Protein AF-A0A7W4C319-F1 (afdb_monomer)

Sequence (100 aa):
PMDADPLTRHPTFNCKVHSWAGFIMLLSLVVAPILIAISPTSETVPVYFRLFSIASVIGAVYYLFVMARAVKAQTNAGTHQRVSYGLQLIWLSVFSLILA

Foldseek 3Di:
DFDPDLPDPDGDPVPVVVVVVLVVVLVVLLVVLVCLLPDDDDLLNHPVLNVLSVVLNVLLVVLVVVLVVCVVVVHPSVVSSVSSVVSSVVNVVVSVVSVD

Mean predicted aligned error: 6.41 Å

Structure (mmCIF, N/CA/C/O backbone):
data_AF-A0A7W4C319-F1
#
_entry.id   AF-A0A7W4C319-F1
#
loop_
_atom_site.group_PDB
_atom_site.id
_atom_site.type_symbol
_atom_site.label_atom_id
_atom_site.label_alt_id
_atom_site.label_comp_id
_atom_site.label_asym_id
_atom_site.label_entity_id
_atom_site.label_seq_id
_atom_site.pdbx_PDB_ins_code
_atom_site.Cartn_x
_atom_site.Cartn_y
_atom_site.Cartn_z
_atom_site.occupancy
_atom_site.B_iso_or_equiv
_atom_site.auth_seq_id
_atom_site.auth_comp_id
_atom_site.auth_asym_id
_atom_site.auth_atom_id
_atom_site.pdbx_PDB_model_num
ATOM 1 N N . PRO A 1 1 ? 6.010 15.776 -21.187 1.00 58.44 1 PRO A N 1
ATOM 2 C CA . PRO A 1 1 ? 5.323 14.517 -21.572 1.00 58.44 1 PRO A CA 1
ATOM 3 C C . PRO A 1 1 ? 6.134 13.337 -21.024 1.00 58.44 1 PRO A C 1
ATOM 5 O O . PRO A 1 1 ? 7.354 13.461 -20.952 1.00 58.44 1 PRO A O 1
ATOM 8 N N . MET A 1 2 ? 5.474 12.279 -20.548 1.00 62.34 2 MET A N 1
ATOM 9 C CA . MET A 1 2 ? 6.142 11.063 -20.061 1.00 62.34 2 MET A CA 1
ATOM 10 C C . MET A 1 2 ? 6.700 10.262 -21.244 1.00 62.34 2 MET A C 1
ATOM 12 O O . MET A 1 2 ? 6.166 10.369 -22.349 1.00 62.34 2 MET A O 1
ATOM 16 N N . ASP A 1 3 ? 7.767 9.495 -21.023 1.00 67.88 3 ASP A N 1
ATOM 17 C CA . ASP A 1 3 ? 8.346 8.651 -22.071 1.00 67.88 3 ASP A CA 1
ATOM 18 C C . ASP A 1 3 ? 7.335 7.597 -22.527 1.00 67.88 3 ASP A C 1
ATOM 20 O O . ASP A 1 3 ? 6.598 7.039 -21.714 1.00 67.88 3 ASP A O 1
ATOM 24 N N . ALA A 1 4 ? 7.304 7.326 -23.834 1.00 65.44 4 ALA A N 1
ATOM 25 C CA . ALA A 1 4 ? 6.394 6.342 -24.421 1.00 65.44 4 ALA A CA 1
ATOM 26 C C . ALA A 1 4 ? 6.727 4.903 -23.993 1.00 65.44 4 ALA A C 1
ATOM 28 O O . ALA A 1 4 ? 5.838 4.056 -23.953 1.00 65.44 4 ALA A O 1
ATOM 29 N N . ASP A 1 5 ? 7.992 4.644 -23.655 1.00 67.44 5 ASP A N 1
ATOM 30 C CA . ASP A 1 5 ? 8.452 3.360 -23.145 1.00 67.44 5 ASP A CA 1
ATOM 31 C C . ASP A 1 5 ? 8.934 3.504 -21.681 1.00 67.44 5 ASP A C 1
ATOM 33 O O . ASP A 1 5 ? 9.940 4.177 -21.413 1.00 67.44 5 ASP A O 1
ATOM 37 N N . PRO A 1 6 ? 8.228 2.883 -20.714 1.00 62.00 6 PRO A N 1
ATOM 38 C CA . PRO A 1 6 ? 8.594 2.913 -19.299 1.00 62.00 6 PRO A CA 1
ATOM 39 C C . PRO A 1 6 ? 9.879 2.127 -18.982 1.00 62.00 6 PRO A C 1
ATOM 41 O O . PRO A 1 6 ? 10.378 2.220 -17.861 1.00 62.00 6 PRO A O 1
ATOM 44 N N . LEU A 1 7 ? 10.414 1.360 -19.939 1.00 66.31 7 LEU A N 1
ATOM 45 C CA . LEU A 1 7 ? 11.612 0.528 -19.794 1.00 66.31 7 LEU A CA 1
ATOM 46 C C . LEU A 1 7 ? 12.869 1.145 -20.430 1.00 66.31 7 LEU A C 1
ATOM 48 O O . LEU A 1 7 ? 13.922 0.504 -20.506 1.00 66.31 7 LEU A O 1
ATOM 52 N N . THR A 1 8 ? 12.798 2.402 -20.874 1.00 70.19 8 THR A N 1
ATOM 53 C CA . THR A 1 8 ? 13.960 3.098 -21.439 1.00 70.19 8 THR A CA 1
ATOM 54 C C . THR A 1 8 ? 15.111 3.177 -20.431 1.00 70.19 8 THR A C 1
ATOM 56 O O . THR A 1 8 ? 14.937 3.517 -19.262 1.00 70.19 8 THR A O 1
ATOM 59 N N . ARG A 1 9 ? 16.341 2.894 -20.888 1.00 65.25 9 ARG A N 1
ATOM 60 C CA . ARG A 1 9 ? 17.549 2.941 -20.034 1.00 65.25 9 ARG A CA 1
ATOM 61 C C . ARG A 1 9 ? 17.866 4.343 -19.500 1.00 65.25 9 ARG A C 1
ATOM 63 O O . ARG A 1 9 ? 18.559 4.473 -18.493 1.00 65.25 9 ARG A O 1
ATOM 70 N N . HIS A 1 10 ? 17.358 5.382 -20.161 1.00 72.62 10 HIS A N 1
ATOM 71 C CA . HIS A 1 10 ? 17.532 6.781 -19.782 1.00 72.62 10 HIS A CA 1
ATOM 72 C C . HIS A 1 10 ? 16.166 7.465 -19.666 1.00 72.62 10 HIS A C 1
ATOM 74 O O . HIS A 1 10 ? 15.797 8.229 -20.557 1.00 72.62 10 HIS A O 1
ATOM 80 N N . PRO A 1 11 ? 15.412 7.201 -18.583 1.00 74.06 11 PRO A N 1
ATOM 81 C CA . PRO A 1 11 ? 14.113 7.824 -18.401 1.00 74.06 11 PRO A CA 1
ATOM 82 C C . PRO A 1 11 ? 14.289 9.334 -18.234 1.00 74.06 11 PRO A C 1
ATOM 84 O O . PRO A 1 11 ? 15.174 9.800 -17.496 1.00 74.06 11 PRO A O 1
ATOM 87 N N . THR A 1 12 ? 13.432 10.102 -18.899 1.00 82.25 12 THR A N 1
ATOM 88 C CA . THR A 1 12 ? 13.389 11.556 -18.771 1.00 82.25 12 THR A CA 1
ATOM 89 C C . THR A 1 12 ? 13.036 11.956 -17.342 1.00 82.25 12 THR A C 1
ATOM 91 O O . THR A 1 12 ? 12.447 11.198 -16.565 1.00 82.25 12 THR A O 1
ATOM 94 N N . PHE A 1 13 ? 13.390 13.187 -16.969 1.00 80.75 13 PHE A N 1
ATOM 95 C CA . PHE A 1 13 ? 13.084 13.726 -15.644 1.00 80.75 13 PHE A CA 1
ATOM 96 C C . PHE A 1 13 ? 11.589 13.610 -15.301 1.00 80.75 13 PHE A C 1
ATOM 98 O O . PHE A 1 13 ? 11.236 13.165 -14.213 1.00 80.75 13 PHE A O 1
ATOM 105 N N . ASN A 1 14 ? 10.713 13.903 -16.265 1.00 80.94 14 ASN A N 1
ATOM 106 C CA . ASN A 1 14 ? 9.264 13.789 -16.099 1.00 80.94 14 ASN A CA 1
ATOM 107 C C . ASN A 1 14 ? 8.819 12.348 -15.791 1.00 80.94 14 ASN A C 1
ATOM 109 O O . ASN A 1 14 ? 7.954 12.140 -14.943 1.00 80.94 14 ASN A O 1
ATOM 113 N N . CYS A 1 15 ? 9.433 11.352 -16.439 1.00 73.38 15 CYS A N 1
ATOM 114 C CA . CYS A 1 15 ? 9.144 9.935 -16.213 1.00 73.38 15 CYS A CA 1
ATOM 115 C C . CYS A 1 15 ? 9.577 9.475 -14.807 1.00 73.38 15 CYS A C 1
ATOM 117 O O . CYS A 1 15 ? 8.838 8.762 -14.117 1.00 73.38 15 CYS A O 1
ATOM 119 N N . LYS A 1 16 ? 10.730 9.967 -14.328 1.00 75.88 16 LYS A N 1
ATOM 120 C CA . LYS A 1 16 ? 11.191 9.737 -12.949 1.00 75.88 16 LYS A CA 1
ATOM 121 C C . LYS A 1 16 ? 10.236 10.357 -11.932 1.00 75.88 16 LYS A C 1
ATOM 123 O O . LYS A 1 16 ? 9.825 9.668 -11.003 1.00 75.88 16 LYS A O 1
ATOM 128 N N . VAL A 1 17 ? 9.852 11.621 -12.122 1.00 82.88 17 VAL A N 1
ATOM 129 C CA . VAL A 1 17 ? 8.923 12.322 -11.219 1.00 82.88 17 VAL A CA 1
ATOM 130 C C . VAL A 1 17 ? 7.571 11.614 -11.160 1.00 82.88 17 VAL A C 1
ATOM 132 O O . VAL A 1 17 ? 7.068 11.383 -10.066 1.00 82.88 17 VAL A O 1
ATOM 135 N N . HIS A 1 18 ? 7.008 11.198 -12.299 1.00 82.38 18 HIS A N 1
ATOM 136 C CA . HIS A 1 18 ? 5.748 10.448 -12.324 1.00 82.38 18 HIS A CA 1
ATOM 137 C C . HIS A 1 18 ? 5.848 9.120 -11.557 1.00 82.38 18 HIS A C 1
ATOM 139 O O . HIS A 1 18 ? 4.980 8.800 -10.746 1.00 82.38 18 HIS A O 1
ATOM 145 N N . SER A 1 19 ? 6.933 8.371 -11.769 1.00 79.50 19 SER A N 1
ATOM 146 C CA . SER A 1 19 ? 7.169 7.099 -11.075 1.00 79.50 19 SER A CA 1
ATOM 147 C C . SER A 1 19 ? 7.302 7.286 -9.559 1.00 79.50 19 SER A C 1
ATOM 149 O O . SER A 1 19 ? 6.708 6.533 -8.787 1.00 79.50 19 SER A O 1
ATOM 151 N N . TRP A 1 20 ? 8.022 8.324 -9.121 1.00 78.94 20 TRP A N 1
ATOM 152 C CA . TRP A 1 20 ? 8.152 8.676 -7.704 1.00 78.94 20 TRP A CA 1
ATOM 153 C C . TRP A 1 20 ? 6.837 9.158 -7.092 1.00 78.94 20 TRP A C 1
ATOM 155 O O . TRP A 1 20 ? 6.503 8.746 -5.985 1.00 78.94 20 TRP A O 1
ATOM 165 N N . ALA A 1 21 ? 6.067 9.980 -7.807 1.00 84.06 21 ALA A N 1
ATOM 166 C CA . ALA A 1 21 ? 4.757 10.435 -7.351 1.00 84.06 21 ALA A CA 1
ATOM 167 C C . ALA A 1 21 ? 3.799 9.253 -7.145 1.00 84.06 21 ALA A C 1
ATOM 169 O O . ALA A 1 21 ? 3.139 9.166 -6.110 1.00 84.06 21 ALA A O 1
ATOM 170 N N . GLY A 1 22 ? 3.791 8.299 -8.083 1.00 82.19 22 GLY A N 1
ATOM 171 C CA . GLY A 1 22 ? 3.071 7.040 -7.923 1.00 82.19 22 GLY A CA 1
ATOM 172 C C . GLY A 1 22 ? 3.544 6.275 -6.686 1.00 82.19 22 GLY A C 1
ATOM 173 O O . GLY A 1 22 ? 2.740 5.895 -5.847 1.00 82.19 22 GLY A O 1
ATOM 174 N N . PHE A 1 23 ? 4.848 6.091 -6.501 1.00 81.50 23 PHE A N 1
ATOM 175 C CA . PHE A 1 23 ? 5.353 5.385 -5.323 1.00 81.50 23 PHE A CA 1
ATOM 176 C C . PHE A 1 23 ? 4.944 6.048 -3.993 1.00 81.50 23 PHE A C 1
ATOM 178 O O . PHE A 1 23 ? 4.489 5.363 -3.077 1.00 81.50 23 PHE A O 1
ATOM 185 N N . ILE A 1 24 ? 5.050 7.377 -3.902 1.00 83.12 24 ILE A N 1
ATOM 186 C CA . ILE A 1 24 ? 4.670 8.148 -2.710 1.00 83.12 24 ILE A CA 1
ATOM 187 C C . ILE A 1 24 ? 3.169 8.016 -2.424 1.00 83.12 24 ILE A C 1
ATOM 189 O O . ILE A 1 24 ? 2.785 7.844 -1.269 1.00 83.12 24 ILE A O 1
ATOM 193 N N . MET A 1 25 ? 2.324 8.044 -3.458 1.00 86.31 25 MET A N 1
ATOM 194 C CA . MET A 1 25 ? 0.880 7.838 -3.319 1.00 86.31 25 MET A CA 1
ATOM 195 C C . MET A 1 25 ? 0.544 6.436 -2.798 1.00 86.31 25 MET A C 1
ATOM 197 O O . MET A 1 25 ? -0.306 6.281 -1.926 1.00 86.31 25 MET A O 1
ATOM 201 N N . LEU A 1 26 ? 1.222 5.402 -3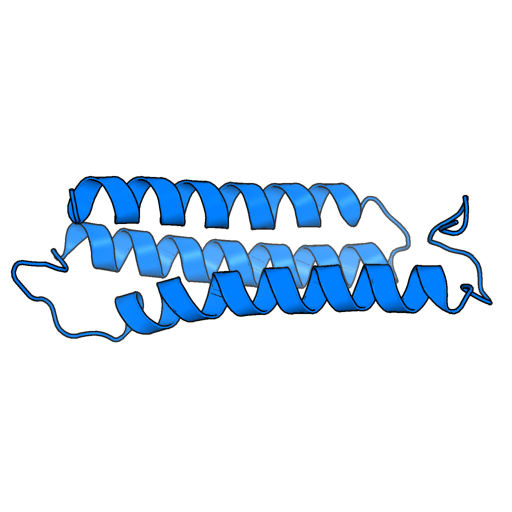.302 1.00 82.81 26 LEU A N 1
ATOM 202 C CA . LEU A 1 26 ? 1.023 4.039 -2.810 1.00 82.81 26 LEU A CA 1
ATOM 203 C C . LEU A 1 26 ? 1.417 3.930 -1.336 1.00 82.81 26 LEU A C 1
ATOM 205 O O . LEU A 1 26 ? 0.691 3.321 -0.552 1.00 82.81 26 LEU A O 1
ATOM 209 N N . LEU A 1 27 ? 2.537 4.549 -0.956 1.00 82.69 27 LEU A N 1
ATOM 210 C CA . LEU A 1 27 ? 3.020 4.558 0.420 1.00 82.69 27 LEU A CA 1
ATOM 211 C C . LEU A 1 27 ? 2.045 5.277 1.360 1.00 82.69 27 LEU A C 1
ATOM 213 O O . LEU A 1 27 ? 1.719 4.734 2.415 1.00 82.69 27 LEU A O 1
ATOM 217 N N . SER A 1 28 ? 1.539 6.453 0.977 1.00 84.12 28 SER A N 1
ATOM 218 C CA . SER A 1 28 ? 0.598 7.209 1.811 1.00 84.12 28 SER A CA 1
ATOM 219 C C . SER A 1 28 ? -0.697 6.431 2.067 1.00 84.12 28 SER A C 1
ATOM 221 O O . SER A 1 28 ? -1.189 6.409 3.196 1.00 84.12 28 SER A O 1
ATOM 223 N N . LEU A 1 29 ? -1.193 5.705 1.061 1.00 83.25 29 LEU A N 1
ATOM 224 C CA . LEU A 1 29 ? -2.371 4.845 1.176 1.00 83.25 29 LEU A CA 1
ATOM 225 C C . LEU A 1 29 ? -2.141 3.572 2.012 1.00 83.25 29 LEU A C 1
ATOM 227 O O . LEU A 1 29 ? -3.110 2.996 2.497 1.00 83.25 29 LEU A O 1
ATOM 231 N N . VAL A 1 30 ? -0.894 3.119 2.210 1.00 86.56 30 VAL A N 1
ATOM 232 C CA . VAL A 1 30 ? -0.575 1.996 3.122 1.00 86.56 30 VAL A CA 1
ATOM 233 C C . VAL A 1 30 ? -0.522 2.450 4.585 1.00 86.56 30 VAL A C 1
ATOM 235 O O . VAL A 1 30 ? -0.876 1.684 5.479 1.00 86.56 30 VAL A O 1
ATOM 238 N N . VAL A 1 31 ? -0.091 3.682 4.862 1.00 88.12 31 VAL A N 1
ATOM 239 C CA . VAL A 1 31 ? 0.096 4.150 6.247 1.00 88.12 31 VAL A CA 1
ATOM 240 C C . VAL A 1 31 ? -1.225 4.175 7.020 1.00 88.12 31 VAL A C 1
ATOM 242 O O . VAL A 1 31 ? -1.273 3.718 8.160 1.00 88.12 31 VAL A O 1
ATOM 245 N N . ALA A 1 32 ? -2.309 4.645 6.402 1.00 89.00 32 ALA A N 1
ATOM 246 C CA . ALA A 1 32 ? -3.623 4.712 7.043 1.00 89.00 32 ALA A CA 1
ATOM 247 C C . ALA A 1 32 ? -4.139 3.343 7.560 1.00 89.00 32 ALA A C 1
ATOM 249 O O . ALA A 1 32 ? -4.425 3.241 8.756 1.00 89.00 32 ALA A O 1
ATOM 250 N N . PRO A 1 33 ? -4.202 2.266 6.748 1.00 88.44 33 PRO A N 1
ATOM 251 C CA . PRO A 1 33 ? -4.620 0.950 7.232 1.00 88.44 33 PRO A CA 1
ATOM 252 C C . PRO A 1 33 ? -3.648 0.335 8.249 1.00 88.44 33 PRO A C 1
ATOM 254 O O . PRO A 1 33 ? -4.097 -0.413 9.117 1.00 88.44 33 PRO A O 1
ATOM 257 N N . ILE A 1 34 ? -2.349 0.670 8.213 1.00 89.69 34 ILE A N 1
ATOM 258 C CA . ILE A 1 34 ? -1.398 0.261 9.264 1.00 89.69 34 ILE A CA 1
ATOM 259 C C . ILE A 1 34 ? -1.774 0.888 10.609 1.00 89.69 34 ILE A C 1
ATOM 261 O O . ILE A 1 34 ? -1.815 0.179 11.614 1.00 89.69 34 ILE A O 1
ATOM 265 N N . LEU A 1 35 ? -2.070 2.191 10.633 1.00 90.00 35 LEU A N 1
ATOM 266 C CA . LEU A 1 35 ? -2.450 2.892 11.863 1.00 90.00 35 LEU A CA 1
ATOM 267 C C . LEU A 1 35 ? -3.729 2.308 12.476 1.00 90.00 35 LEU A C 1
ATOM 269 O O . LEU A 1 35 ? -3.782 2.098 13.685 1.00 90.00 35 LEU A O 1
ATOM 273 N N . ILE A 1 36 ? -4.719 1.967 11.648 1.00 88.81 36 ILE A N 1
ATOM 274 C CA . ILE A 1 36 ? -5.953 1.302 12.098 1.00 88.81 36 ILE A CA 1
ATOM 275 C C . ILE A 1 36 ? -5.697 -0.143 12.560 1.00 88.81 36 ILE A C 1
ATOM 277 O O . ILE A 1 36 ? -6.323 -0.624 13.501 1.00 88.81 36 IL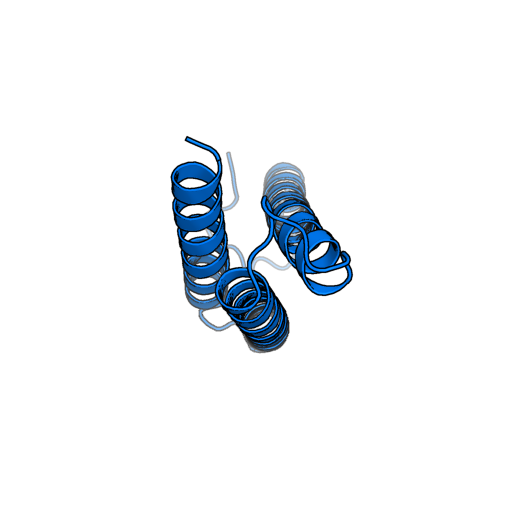E A O 1
ATOM 281 N N . ALA A 1 37 ? -4.762 -0.865 11.937 1.00 87.06 37 ALA A N 1
ATOM 282 C CA . ALA A 1 37 ? -4.433 -2.231 12.345 1.00 87.06 37 ALA A CA 1
ATOM 283 C C . ALA A 1 37 ? -3.822 -2.299 13.761 1.00 87.06 37 ALA A C 1
ATOM 285 O O . ALA A 1 37 ? -4.097 -3.248 14.512 1.00 87.06 37 ALA A O 1
ATOM 286 N N . ILE A 1 38 ? -3.008 -1.301 14.129 1.00 87.31 38 ILE A N 1
ATOM 287 C CA . ILE A 1 38 ? -2.351 -1.210 15.445 1.00 87.31 38 ILE A CA 1
ATOM 288 C C . ILE A 1 38 ? -3.174 -0.448 16.490 1.00 87.31 38 ILE A C 1
ATOM 290 O O . ILE A 1 38 ? -2.840 -0.513 17.674 1.00 87.31 38 ILE A O 1
ATOM 294 N N . SER A 1 39 ? -4.229 0.267 16.087 1.00 85.81 39 SER A N 1
ATOM 295 C CA . SER A 1 39 ? -5.059 1.016 17.025 1.00 85.81 39 SER A CA 1
ATOM 296 C C . SER A 1 39 ? -5.847 0.077 17.953 1.00 85.81 39 SER A C 1
ATOM 298 O O . SER A 1 39 ? -6.219 -1.035 17.553 1.00 85.81 39 SER A O 1
ATOM 300 N N . PRO A 1 40 ? -6.136 0.506 19.195 1.00 81.38 40 PRO A N 1
ATOM 301 C CA . PRO A 1 40 ? -7.041 -0.230 20.062 1.00 81.38 40 PRO A CA 1
ATOM 302 C C . PRO A 1 40 ? -8.440 -0.298 19.445 1.00 81.38 40 PRO A C 1
ATOM 304 O O . PRO A 1 40 ? -8.845 0.567 18.671 1.00 81.38 40 PRO A O 1
ATOM 307 N N . THR A 1 41 ? -9.178 -1.346 19.794 1.00 79.19 41 THR A N 1
ATOM 308 C CA . THR A 1 41 ? -10.584 -1.489 19.414 1.00 79.19 41 THR A CA 1
ATOM 309 C C . THR A 1 41 ? -11.418 -0.479 20.192 1.00 79.19 41 THR A C 1
ATOM 311 O O . THR A 1 41 ? -11.451 -0.526 21.422 1.00 79.19 41 THR A O 1
ATOM 314 N N . SER A 1 42 ? -12.074 0.420 19.470 1.00 75.12 42 SER A N 1
ATOM 315 C CA . SER A 1 42 ? -12.993 1.439 19.982 1.00 75.12 42 SER A CA 1
ATOM 316 C C . SER A 1 42 ? -14.359 1.281 19.310 1.00 75.12 42 SER A C 1
ATOM 318 O O . SER A 1 42 ? -14.492 0.528 18.347 1.00 75.12 42 SER A O 1
ATOM 320 N N . GLU A 1 43 ? -15.374 2.018 19.765 1.00 69.31 43 GLU A N 1
ATOM 321 C CA . GLU A 1 43 ? -16.685 2.053 19.090 1.00 69.31 43 GLU A CA 1
ATOM 322 C C . GLU A 1 43 ? -16.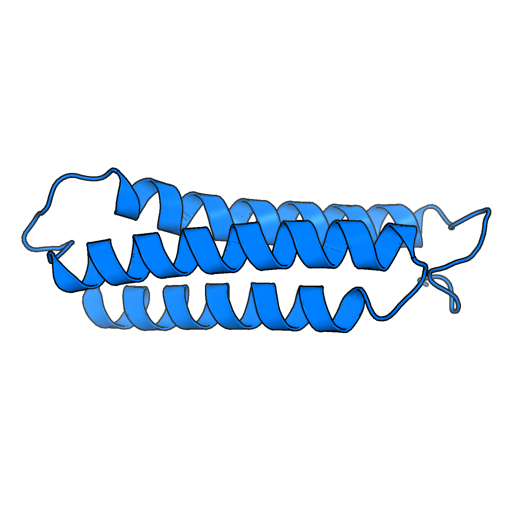573 2.493 17.619 1.00 69.31 43 GLU A C 1
ATOM 324 O O . GLU A 1 43 ? -17.318 2.023 16.766 1.00 69.31 43 GLU A O 1
ATOM 329 N N . THR A 1 44 ? -15.576 3.326 17.307 1.00 73.00 44 THR A N 1
ATOM 330 C CA . THR A 1 44 ? -15.262 3.801 15.952 1.00 73.00 44 THR A CA 1
ATOM 331 C C . THR A 1 44 ? -14.413 2.830 15.124 1.00 73.00 44 THR A C 1
ATOM 333 O O . THR A 1 44 ? -14.399 2.924 13.899 1.00 73.00 44 THR A O 1
ATOM 336 N N . VAL A 1 45 ? -13.701 1.890 15.760 1.00 81.19 45 VAL A N 1
ATOM 337 C CA . VAL A 1 45 ? -12.859 0.878 15.096 1.00 81.19 45 VAL A CA 1
ATOM 338 C C . VAL A 1 45 ? -13.267 -0.509 15.596 1.00 81.19 45 VAL A C 1
ATOM 340 O O . VAL A 1 45 ? -12.620 -1.086 16.481 1.00 81.19 45 VAL A O 1
ATOM 343 N N . PRO A 1 46 ? -14.353 -1.069 15.040 1.00 85.06 46 PRO A N 1
ATOM 344 C CA . PRO A 1 46 ? -14.831 -2.377 15.446 1.00 85.06 46 PRO A CA 1
ATOM 345 C C . PRO A 1 46 ? -13.845 -3.479 15.038 1.00 85.06 46 PRO A C 1
ATOM 347 O O . PRO A 1 46 ? -13.081 -3.357 14.076 1.00 85.06 46 PRO A O 1
ATOM 350 N N . VAL A 1 47 ? -13.888 -4.607 15.756 1.00 86.75 47 VAL A N 1
ATOM 351 C CA . VAL A 1 47 ? -12.949 -5.733 15.581 1.00 86.75 47 VAL A CA 1
ATOM 352 C C . VAL A 1 47 ? -12.907 -6.234 14.132 1.00 86.75 47 VAL A C 1
ATOM 354 O O . VAL A 1 47 ? -11.827 -6.499 13.605 1.00 86.75 47 VAL A O 1
ATOM 357 N N . TYR A 1 48 ? -14.061 -6.318 13.460 1.00 87.88 48 TYR A N 1
ATOM 358 C CA . TYR A 1 48 ? -14.133 -6.761 12.065 1.00 87.88 48 TYR A CA 1
ATOM 359 C C . TYR A 1 48 ? -13.380 -5.815 11.118 1.00 87.88 48 T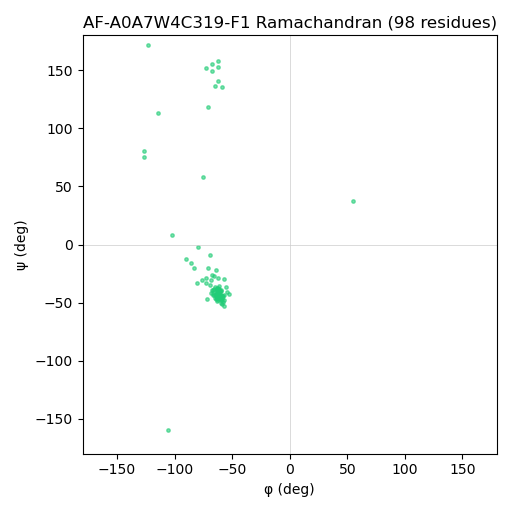YR A C 1
ATOM 361 O O . TYR A 1 48 ? -12.677 -6.275 10.219 1.00 87.88 48 TYR A O 1
ATOM 369 N N . PHE A 1 49 ? -13.463 -4.501 11.345 1.00 88.12 49 PHE A N 1
ATOM 370 C CA . PHE A 1 49 ? -12.793 -3.509 10.509 1.00 88.12 49 PHE A CA 1
ATOM 371 C C . PHE A 1 49 ? -11.283 -3.500 10.745 1.00 88.12 49 PHE A C 1
ATOM 373 O O . PHE A 1 49 ? -10.499 -3.329 9.809 1.00 88.12 49 PHE A O 1
ATOM 380 N N . ARG A 1 50 ? -10.852 -3.780 11.977 1.00 88.12 50 ARG A N 1
ATOM 381 C CA . ARG A 1 50 ? -9.438 -3.995 12.288 1.00 88.12 50 ARG A CA 1
ATOM 382 C C . ARG A 1 50 ? -8.876 -5.221 11.563 1.00 88.12 50 ARG A C 1
ATOM 384 O O . ARG A 1 50 ? -7.817 -5.122 10.948 1.00 88.12 50 ARG A O 1
ATOM 391 N N . LEU A 1 51 ? -9.589 -6.351 11.581 1.00 90.56 51 LEU A N 1
ATOM 392 C CA . LEU A 1 51 ? -9.189 -7.561 10.845 1.00 90.56 51 LEU A CA 1
ATOM 393 C C . LEU A 1 51 ? -9.130 -7.312 9.334 1.00 90.56 51 LEU A C 1
ATOM 395 O O . LEU A 1 51 ? -8.163 -7.702 8.680 1.00 90.56 51 LEU A O 1
ATOM 399 N N . PHE A 1 52 ? -10.123 -6.606 8.795 1.00 90.81 52 PHE A N 1
ATOM 400 C CA . PHE A 1 52 ? -10.128 -6.181 7.399 1.00 90.81 52 PHE A CA 1
ATOM 401 C C . PHE A 1 52 ? -8.940 -5.263 7.070 1.00 90.81 52 PHE A C 1
ATOM 403 O O . PHE A 1 52 ? -8.279 -5.457 6.055 1.00 90.81 52 PHE A O 1
ATOM 410 N N . SER A 1 53 ? -8.600 -4.321 7.953 1.00 90.56 53 SER A N 1
ATOM 411 C CA . SER A 1 53 ? -7.431 -3.447 7.788 1.00 90.56 53 SER A CA 1
ATOM 412 C C . SER A 1 53 ? -6.123 -4.237 7.785 1.00 90.56 53 SER A C 1
ATOM 414 O O . SER A 1 53 ? -5.283 -4.008 6.921 1.00 90.56 53 SER A O 1
ATOM 416 N N . ILE A 1 54 ? -5.971 -5.226 8.675 1.00 91.31 54 ILE A N 1
ATOM 417 C CA . ILE A 1 54 ? -4.812 -6.135 8.685 1.00 91.31 54 ILE A CA 1
ATOM 418 C C . ILE A 1 54 ? -4.717 -6.906 7.361 1.00 91.31 54 ILE A C 1
ATOM 420 O O . ILE A 1 54 ? -3.649 -6.940 6.748 1.00 91.31 54 ILE A O 1
ATOM 424 N N . ALA A 1 55 ? -5.825 -7.486 6.888 1.00 92.56 55 ALA A N 1
ATOM 425 C CA . ALA A 1 55 ? -5.863 -8.188 5.606 1.00 92.56 55 ALA A CA 1
ATOM 426 C C . ALA A 1 55 ? -5.487 -7.257 4.440 1.00 92.56 55 ALA A C 1
ATOM 428 O O . ALA A 1 55 ? -4.718 -7.648 3.558 1.00 92.56 55 ALA A O 1
ATOM 429 N N . SER A 1 56 ? -5.955 -6.008 4.474 1.00 91.06 56 SER A N 1
ATOM 430 C CA . SER A 1 56 ? -5.623 -5.006 3.466 1.00 91.06 56 SER A CA 1
ATOM 431 C C . SER A 1 56 ? -4.146 -4.603 3.489 1.00 91.06 56 SER A C 1
ATOM 433 O O . SER A 1 56 ? -3.536 -4.482 2.428 1.00 91.06 56 SER A O 1
ATOM 435 N N . VAL A 1 57 ? -3.531 -4.467 4.671 1.00 90.62 57 VAL A N 1
ATOM 436 C CA . VAL A 1 57 ? -2.080 -4.235 4.799 1.00 90.62 57 VAL A CA 1
ATOM 437 C C . VAL A 1 57 ? -1.292 -5.407 4.214 1.00 90.62 57 VAL A C 1
ATOM 439 O O . VAL A 1 57 ? -0.371 -5.187 3.428 1.00 90.62 57 VAL A O 1
ATOM 442 N N . ILE A 1 58 ? -1.668 -6.648 4.540 1.00 92.12 58 ILE A N 1
ATOM 443 C CA . ILE A 1 58 ? -1.012 -7.850 3.998 1.00 92.12 58 ILE A CA 1
ATOM 444 C C . ILE A 1 58 ? -1.122 -7.872 2.469 1.00 92.12 58 ILE A C 1
ATOM 446 O O . ILE A 1 58 ? -0.117 -8.073 1.783 1.00 92.12 58 ILE A O 1
ATOM 450 N N . GLY A 1 59 ? -2.318 -7.615 1.931 1.00 89.50 59 GLY A N 1
ATOM 451 C CA . GLY A 1 59 ? -2.553 -7.534 0.491 1.00 89.50 59 GLY A CA 1
ATOM 452 C C . GLY A 1 59 ? -1.700 -6.455 -0.179 1.00 89.50 59 GLY A C 1
ATOM 453 O O . GLY A 1 59 ? -1.039 -6.727 -1.182 1.00 89.50 59 GLY A O 1
ATOM 454 N N . ALA A 1 60 ? -1.646 -5.255 0.400 1.00 87.62 60 ALA A N 1
ATOM 455 C CA . ALA A 1 60 ? -0.846 -4.154 -0.127 1.00 87.62 60 ALA A CA 1
ATOM 456 C C . ALA A 1 60 ? 0.658 -4.478 -0.127 1.00 87.62 60 ALA A C 1
ATOM 458 O O . ALA A 1 60 ? 1.325 -4.275 -1.141 1.00 87.62 60 ALA A O 1
ATOM 459 N N . VAL A 1 61 ? 1.194 -5.044 0.963 1.00 88.56 61 VAL A N 1
ATOM 460 C CA . VAL A 1 61 ? 2.607 -5.460 1.047 1.00 88.56 61 VAL A CA 1
ATOM 461 C C . VAL A 1 61 ? 2.918 -6.568 0.037 1.00 88.56 61 VAL A C 1
ATOM 463 O O . VAL A 1 61 ? 3.941 -6.504 -0.650 1.00 88.56 61 VAL A O 1
ATOM 466 N N . TYR A 1 62 ? 2.024 -7.550 -0.107 1.00 91.06 62 TYR A N 1
ATOM 467 C CA . TYR A 1 62 ? 2.162 -8.615 -1.099 1.00 91.06 62 TYR A CA 1
ATOM 468 C C . TYR A 1 62 ? 2.248 -8.049 -2.523 1.00 91.06 62 TYR A C 1
ATOM 470 O O . TYR A 1 62 ? 3.195 -8.351 -3.253 1.00 91.06 62 TYR A O 1
ATOM 478 N N . TYR A 1 63 ? 1.314 -7.178 -2.916 1.00 87.38 63 TYR A N 1
ATOM 479 C CA . TYR A 1 63 ? 1.328 -6.585 -4.254 1.00 87.38 63 TYR A CA 1
ATOM 480 C C . TYR A 1 63 ? 2.496 -5.623 -4.471 1.00 87.38 63 TYR A C 1
ATOM 482 O O . TYR A 1 63 ? 3.008 -5.553 -5.587 1.00 87.38 63 TYR A O 1
ATOM 490 N N . LEU A 1 64 ? 2.978 -4.947 -3.426 1.00 86.00 64 LEU A N 1
ATOM 491 C CA . LEU A 1 64 ? 4.187 -4.124 -3.488 1.00 86.00 64 LEU A CA 1
ATOM 492 C C . LEU A 1 64 ? 5.418 -4.991 -3.794 1.00 86.00 64 LEU A C 1
ATOM 494 O O . LEU A 1 64 ? 6.212 -4.655 -4.676 1.00 86.00 64 LEU A O 1
ATOM 498 N N . PHE A 1 65 ? 5.532 -6.154 -3.150 1.00 87.19 65 PHE A N 1
ATOM 499 C CA . PHE A 1 65 ? 6.593 -7.120 -3.433 1.00 87.19 65 PHE A CA 1
ATOM 500 C C . PHE A 1 65 ? 6.494 -7.707 -4.851 1.00 87.19 65 PHE A C 1
ATOM 502 O O . PHE A 1 65 ? 7.491 -7.750 -5.579 1.00 87.19 65 PHE A O 1
ATOM 509 N N . VAL A 1 66 ? 5.297 -8.125 -5.276 1.00 87.94 66 VAL A N 1
ATOM 510 C CA . VAL A 1 66 ? 5.069 -8.659 -6.631 1.00 87.94 66 VAL A CA 1
ATOM 511 C C . VAL A 1 66 ? 5.362 -7.598 -7.694 1.00 87.94 66 VAL A C 1
ATOM 513 O O . VAL A 1 66 ? 6.035 -7.893 -8.679 1.00 87.94 66 VAL A O 1
ATOM 516 N N . MET A 1 67 ? 4.952 -6.349 -7.472 1.00 83.88 67 MET A N 1
ATOM 517 C CA . MET A 1 67 ? 5.265 -5.220 -8.348 1.00 83.88 67 MET A CA 1
ATOM 518 C C . MET A 1 67 ? 6.776 -4.978 -8.430 1.00 83.88 67 MET A C 1
ATOM 520 O O . MET A 1 67 ? 7.308 -4.852 -9.530 1.00 83.88 67 MET A O 1
ATOM 524 N N . ALA A 1 68 ? 7.493 -4.986 -7.301 1.00 84.69 68 ALA A N 1
ATOM 525 C CA . ALA A 1 68 ? 8.948 -4.828 -7.292 1.00 84.69 68 ALA A CA 1
ATOM 526 C C . ALA A 1 68 ? 9.656 -5.935 -8.095 1.00 84.69 68 ALA A C 1
ATOM 528 O O . ALA A 1 68 ? 10.611 -5.666 -8.829 1.00 84.69 68 ALA A O 1
ATOM 529 N N . ARG A 1 69 ? 9.166 -7.180 -8.010 1.00 84.62 69 ARG A N 1
ATOM 530 C CA . ARG A 1 69 ? 9.643 -8.284 -8.857 1.00 84.62 69 ARG A CA 1
ATOM 531 C C . ARG A 1 69 ? 9.304 -8.064 -10.329 1.00 84.62 69 ARG A C 1
ATOM 533 O O . ARG A 1 69 ? 10.172 -8.272 -11.171 1.00 84.62 69 ARG A O 1
ATOM 540 N N . ALA A 1 70 ? 8.088 -7.620 -10.637 1.00 83.94 70 ALA A N 1
ATOM 541 C CA . ALA A 1 70 ? 7.640 -7.372 -12.003 1.00 83.94 70 ALA A CA 1
ATOM 542 C C . ALA A 1 70 ? 8.442 -6.256 -12.691 1.00 83.94 70 ALA A C 1
ATOM 544 O O . ALA A 1 70 ? 8.773 -6.396 -13.866 1.00 83.94 70 ALA A O 1
ATOM 545 N N . VAL A 1 71 ? 8.824 -5.206 -11.950 1.00 81.50 71 VAL A N 1
ATOM 546 C CA . VAL A 1 71 ? 9.721 -4.137 -12.427 1.00 81.50 71 VAL A CA 1
ATOM 547 C C . VAL A 1 71 ? 11.098 -4.701 -12.778 1.00 81.50 71 VAL A C 1
ATOM 549 O O . VAL A 1 71 ? 11.607 -4.440 -13.868 1.00 81.50 71 VAL A O 1
ATOM 552 N N . LYS A 1 72 ? 11.691 -5.524 -11.900 1.00 80.31 72 LYS A N 1
ATOM 553 C CA . LYS A 1 72 ? 12.988 -6.173 -12.175 1.00 80.31 72 LYS A CA 1
ATOM 554 C C . LYS A 1 72 ? 12.919 -7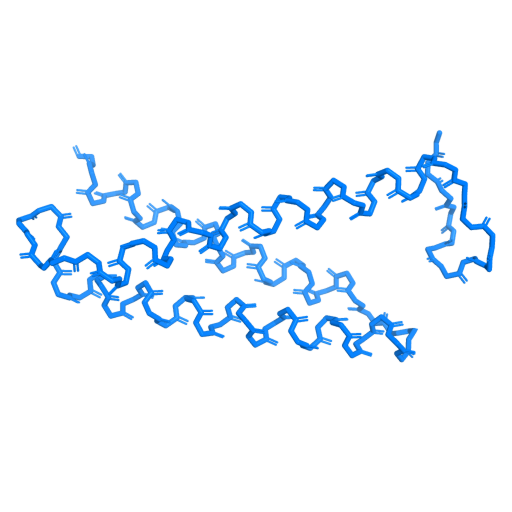.130 -13.365 1.00 80.31 72 LYS A C 1
ATOM 556 O O . LYS A 1 72 ? 13.859 -7.193 -14.145 1.00 80.31 72 LYS A O 1
ATOM 561 N N . ALA A 1 73 ? 11.810 -7.851 -13.502 1.00 84.19 73 ALA A N 1
ATOM 562 C CA . ALA A 1 73 ? 11.569 -8.768 -14.609 1.00 84.19 73 ALA A CA 1
ATOM 563 C C . ALA A 1 73 ? 11.120 -8.063 -15.903 1.00 84.19 73 ALA A C 1
ATOM 565 O O . ALA A 1 73 ? 10.923 -8.746 -16.900 1.00 84.19 73 ALA A O 1
ATOM 566 N N . GLN A 1 74 ? 10.945 -6.731 -15.893 1.00 77.56 74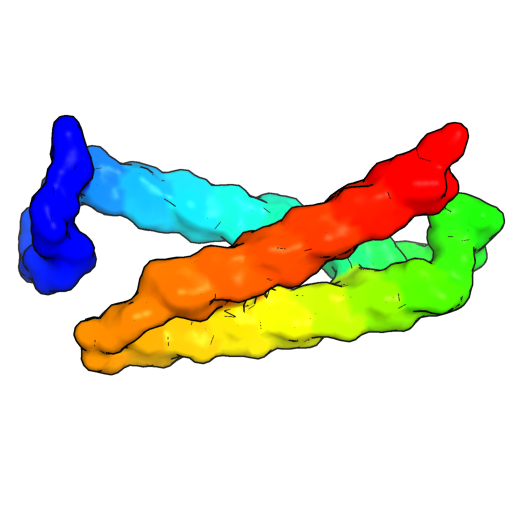 GLN A N 1
ATOM 567 C CA . GLN A 1 74 ? 10.478 -5.944 -17.045 1.00 77.56 74 GLN A CA 1
ATOM 568 C C . GLN A 1 74 ? 9.137 -6.459 -17.608 1.00 77.56 74 GLN A C 1
ATOM 570 O O . GLN A 1 74 ? 8.905 -6.494 -18.811 1.00 77.56 74 GLN A O 1
ATOM 575 N N . THR A 1 75 ? 8.253 -6.893 -16.707 1.00 81.06 75 THR A N 1
ATOM 576 C CA . THR A 1 75 ? 6.918 -7.425 -17.026 1.00 81.06 75 THR A CA 1
ATOM 577 C C . THR A 1 75 ? 5.829 -6.401 -16.671 1.00 81.06 75 THR A C 1
ATOM 579 O O . THR A 1 75 ? 6.098 -5.210 -16.520 1.00 81.06 75 THR A O 1
ATOM 582 N N . ASN A 1 76 ? 4.580 -6.845 -16.505 1.00 79.75 76 ASN A N 1
ATOM 583 C CA . ASN A 1 76 ? 3.397 -6.003 -16.313 1.00 79.75 76 ASN A CA 1
ATOM 584 C C . ASN A 1 76 ? 3.286 -5.377 -14.902 1.00 79.75 76 ASN A C 1
ATOM 586 O O . ASN A 1 76 ? 2.276 -5.547 -14.213 1.00 79.75 76 ASN A O 1
ATOM 590 N N . ALA A 1 77 ? 4.289 -4.602 -14.475 1.00 80.19 77 ALA A N 1
ATOM 591 C CA . ALA A 1 77 ? 4.310 -3.901 -13.185 1.00 80.19 77 ALA A CA 1
ATOM 592 C C . ALA A 1 77 ? 3.087 -2.987 -12.974 1.00 80.19 77 ALA A C 1
ATOM 594 O O . ALA A 1 77 ? 2.535 -2.936 -11.875 1.00 80.19 77 ALA A O 1
ATOM 595 N N . GLY A 1 78 ? 2.604 -2.342 -14.043 1.00 80.00 78 GLY A N 1
ATOM 596 C CA . GLY A 1 78 ? 1.423 -1.477 -13.992 1.00 80.00 78 GLY A CA 1
ATOM 597 C C . GLY A 1 78 ? 0.134 -2.202 -13.586 1.00 80.00 78 GLY A C 1
ATOM 598 O O . GLY A 1 78 ? -0.738 -1.596 -12.967 1.00 80.00 78 GLY A O 1
ATOM 599 N N . THR A 1 79 ? 0.009 -3.503 -13.868 1.00 84.06 79 THR A N 1
ATOM 600 C CA . THR A 1 79 ? -1.165 -4.287 -13.446 1.00 84.06 79 THR A CA 1
ATOM 601 C C . THR A 1 79 ? -1.138 -4.511 -11.939 1.00 84.06 79 THR A C 1
ATOM 603 O O . THR A 1 79 ? -2.121 -4.237 -11.256 1.00 84.06 79 THR A O 1
ATOM 606 N N . HIS A 1 80 ? 0.010 -4.921 -11.397 1.00 86.00 80 HIS A N 1
ATOM 607 C CA . HIS A 1 80 ? 0.185 -5.099 -9.953 1.00 86.00 80 HIS A CA 1
ATOM 608 C C . HIS A 1 80 ? 0.001 -3.786 -9.186 1.00 86.00 80 HIS A C 1
ATOM 610 O O . HIS A 1 80 ? -0.625 -3.774 -8.128 1.00 86.00 80 HIS A O 1
ATOM 616 N N . GLN A 1 81 ? 0.468 -2.676 -9.761 1.00 83.44 81 GLN A N 1
ATOM 617 C CA . GLN A 1 81 ? 0.240 -1.338 -9.231 1.00 83.44 81 GLN A CA 1
ATOM 618 C C . GLN A 1 81 ? -1.260 -1.011 -9.143 1.00 83.44 81 GLN A C 1
ATOM 620 O O . GLN A 1 81 ? -1.737 -0.622 -8.080 1.00 83.44 81 GLN A O 1
ATOM 625 N N . ARG A 1 82 ? -2.027 -1.222 -10.224 1.00 89.88 82 ARG A N 1
ATOM 626 C CA . ARG A 1 82 ? -3.486 -0.987 -10.243 1.00 89.88 82 ARG A CA 1
ATOM 627 C C . ARG A 1 82 ? -4.234 -1.853 -9.234 1.00 89.88 82 ARG A C 1
ATOM 629 O O . ARG A 1 82 ? -5.144 -1.352 -8.585 1.00 89.88 82 ARG A O 1
ATOM 636 N N . VAL A 1 83 ? -3.849 -3.121 -9.084 1.00 88.19 83 VAL A N 1
ATOM 637 C CA . VAL A 1 83 ? -4.479 -4.022 -8.106 1.00 88.19 83 VAL A CA 1
ATOM 638 C C . VAL A 1 83 ? -4.191 -3.567 -6.674 1.00 88.19 83 VAL A C 1
ATOM 640 O O . VAL A 1 83 ? -5.117 -3.505 -5.869 1.00 88.19 83 VAL A O 1
ATOM 643 N N . SER A 1 84 ? -2.946 -3.179 -6.373 1.00 87.94 84 SER A N 1
ATOM 644 C CA . SER A 1 84 ? -2.585 -2.628 -5.060 1.00 87.94 84 SER A CA 1
ATOM 645 C C . SER A 1 84 ? -3.423 -1.390 -4.722 1.00 87.94 84 SER A C 1
ATOM 647 O O . SER A 1 84 ? -4.041 -1.327 -3.660 1.00 87.94 84 SER A O 1
ATOM 649 N N . TYR A 1 85 ? -3.541 -0.448 -5.666 1.00 87.38 85 TYR A N 1
ATOM 650 C CA . TYR A 1 85 ? -4.382 0.737 -5.483 1.00 87.38 85 TYR A CA 1
ATOM 651 C C . TYR A 1 85 ? -5.860 0.414 -5.339 1.00 87.38 85 TYR A C 1
ATOM 653 O O . TYR A 1 85 ? -6.524 0.995 -4.488 1.00 87.38 85 TYR A O 1
ATOM 661 N N . GLY A 1 86 ? -6.385 -0.504 -6.151 1.00 88.56 86 GLY A N 1
ATOM 662 C CA . GLY A 1 86 ? -7.781 -0.919 -6.061 1.00 88.56 86 GLY A CA 1
ATOM 663 C C . GLY A 1 86 ? -8.107 -1.449 -4.668 1.00 88.56 86 GLY A C 1
ATOM 664 O O . GLY A 1 86 ? -9.105 -1.051 -4.077 1.00 88.56 86 GLY A O 1
ATOM 665 N N . LEU A 1 87 ? -7.218 -2.265 -4.102 1.00 89.19 87 LEU A N 1
ATOM 666 C CA . LEU A 1 87 ? -7.368 -2.789 -2.749 1.00 89.19 87 LEU A CA 1
ATOM 667 C C . LEU A 1 87 ? -7.345 -1.676 -1.686 1.00 89.19 87 LEU A C 1
ATOM 669 O O . LEU A 1 87 ? -8.179 -1.671 -0.782 1.00 89.19 87 LEU A O 1
ATOM 673 N N . GLN A 1 88 ? -6.439 -0.704 -1.815 1.00 88.62 88 GLN A N 1
ATOM 674 C CA . GLN A 1 88 ? -6.375 0.450 -0.910 1.00 88.62 88 GLN A CA 1
ATOM 675 C C . GLN A 1 88 ? -7.607 1.360 -1.017 1.00 88.62 88 GLN A C 1
ATOM 677 O O . GLN A 1 88 ? -8.096 1.852 -0.002 1.00 88.62 88 GLN A O 1
ATOM 682 N N . LEU A 1 89 ? -8.135 1.565 -2.226 1.00 90.94 89 LEU A N 1
ATOM 683 C CA . LEU A 1 89 ? -9.350 2.349 -2.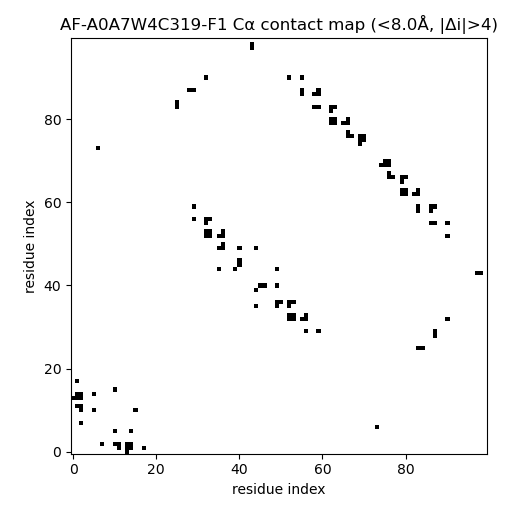454 1.00 90.94 89 LEU A CA 1
ATOM 684 C C . LEU A 1 89 ? -10.584 1.651 -1.887 1.00 90.94 89 LEU A C 1
ATOM 686 O O . LEU A 1 89 ? -11.393 2.308 -1.243 1.00 90.94 89 LEU A O 1
ATOM 690 N N . ILE A 1 90 ? -10.699 0.328 -2.051 1.00 92.44 90 ILE A N 1
ATOM 691 C CA . ILE A 1 90 ? -11.759 -0.460 -1.407 1.00 92.44 90 ILE A CA 1
ATOM 692 C C . ILE A 1 90 ? -11.678 -0.290 0.110 1.00 92.44 90 ILE A C 1
ATOM 694 O O . ILE A 1 90 ? -12.698 -0.051 0.755 1.00 92.44 90 ILE A O 1
ATOM 698 N N . TRP A 1 91 ? -10.470 -0.361 0.680 1.00 93.38 91 TRP A N 1
ATOM 699 C CA . TRP A 1 91 ? -10.288 -0.129 2.108 1.00 93.38 91 TRP A CA 1
ATOM 700 C C . TRP A 1 91 ? -10.759 1.268 2.534 1.00 93.38 91 TRP A C 1
ATOM 702 O O . TRP A 1 91 ? -11.513 1.388 3.500 1.00 93.38 91 TRP A O 1
ATOM 712 N N . LEU A 1 92 ? -10.386 2.304 1.779 1.00 91.31 92 LEU A N 1
ATOM 713 C CA . LEU A 1 92 ? -10.794 3.684 2.043 1.00 91.31 92 LEU A CA 1
ATOM 714 C C . LEU A 1 92 ? -12.316 3.873 1.935 1.00 91.31 92 LEU A C 1
ATOM 716 O O . LEU A 1 92 ? -12.905 4.566 2.761 1.00 91.31 92 LEU A O 1
ATOM 720 N N . SER A 1 93 ? -12.967 3.238 0.957 1.00 92.38 93 SER A N 1
ATOM 721 C CA . SER A 1 93 ? -14.426 3.277 0.809 1.00 92.38 93 SER A CA 1
ATOM 722 C C . SER A 1 93 ? -15.136 2.637 2.000 1.00 92.38 93 SER A C 1
ATOM 724 O O . SER A 1 93 ? -16.077 3.221 2.530 1.00 92.38 93 SER A O 1
ATOM 726 N N . VAL A 1 94 ? -14.667 1.474 2.462 1.00 90.38 94 VAL A N 1
ATOM 727 C CA . VAL A 1 94 ? -15.220 0.817 3.659 1.00 90.38 94 VAL A CA 1
ATOM 728 C C . VAL A 1 94 ? -15.008 1.687 4.896 1.00 90.38 94 VAL A C 1
ATOM 730 O O . VAL A 1 94 ? -15.936 1.863 5.681 1.00 90.38 94 VAL A O 1
ATOM 733 N N . PHE A 1 95 ? -13.819 2.276 5.051 1.00 90.06 95 PHE A N 1
ATOM 734 C CA . PHE A 1 95 ? -13.537 3.187 6.158 1.00 90.06 95 PHE A CA 1
ATOM 735 C C . PHE A 1 95 ? -14.483 4.393 6.169 1.00 90.06 95 PHE A C 1
ATOM 737 O O . PHE A 1 95 ? -15.033 4.738 7.211 1.00 90.06 95 PHE A O 1
ATOM 744 N N . SER A 1 96 ? -14.726 4.991 4.999 1.00 90.06 96 SER A N 1
ATOM 745 C CA . SER A 1 96 ? -15.649 6.118 4.855 1.00 90.06 96 SER A CA 1
ATOM 746 C C . SER A 1 96 ? -17.082 5.765 5.251 1.00 90.06 96 SER A C 1
ATOM 748 O O . SER A 1 96 ? -17.764 6.620 5.798 1.00 90.06 96 SER A O 1
ATOM 750 N N . LEU A 1 97 ? -17.542 4.540 4.977 1.00 89.44 97 LEU A N 1
ATOM 751 C CA . LEU A 1 97 ? -18.888 4.089 5.350 1.00 89.44 97 LEU A CA 1
ATOM 752 C C . LEU A 1 97 ? -19.034 3.835 6.853 1.00 89.44 97 LEU A C 1
ATOM 754 O O . LEU A 1 97 ? -20.131 3.956 7.377 1.00 89.44 97 LEU A O 1
ATOM 758 N N . ILE A 1 98 ? -17.950 3.469 7.538 1.00 86.69 98 ILE A N 1
ATOM 759 C CA . ILE A 1 98 ? -17.956 3.239 8.991 1.00 86.69 98 ILE A CA 1
ATOM 760 C C . ILE A 1 98 ? -17.971 4.562 9.765 1.00 86.69 98 ILE A C 1
ATOM 762 O O . ILE A 1 98 ? -18.503 4.614 10.869 1.00 86.69 98 ILE A O 1
ATOM 766 N N . LEU A 1 99 ? -17.370 5.614 9.203 1.00 84.69 99 LEU A N 1
ATOM 767 C CA . LEU A 1 99 ? -17.337 6.946 9.813 1.00 84.69 99 LEU A CA 1
ATOM 768 C C . LEU A 1 99 ? -18.566 7.817 9.506 1.00 84.69 99 LEU A C 1
ATOM 770 O O . L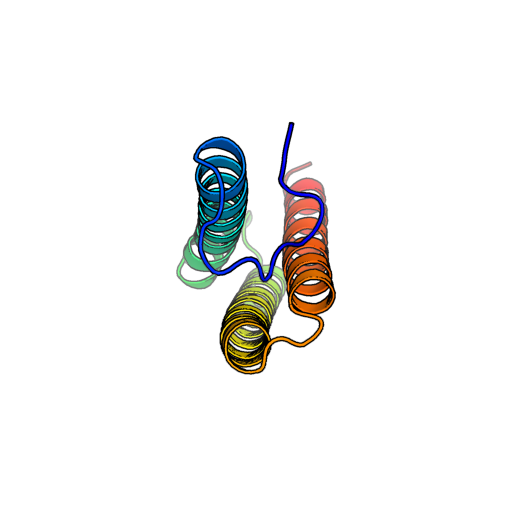EU A 1 99 ? -18.717 8.851 10.157 1.00 84.69 99 LEU A O 1
ATOM 774 N N . ALA A 1 100 ? -19.364 7.458 8.496 1.00 82.31 100 ALA A N 1
ATOM 775 C CA . ALA A 1 100 ? -20.552 8.200 8.064 1.00 82.31 100 ALA A CA 1
ATOM 776 C C . ALA A 1 100 ? -21.733 8.001 9.023 1.00 82.31 100 ALA A C 1
ATOM 778 O O . ALA A 1 100 ? -22.432 9.008 9.278 1.00 82.31 100 ALA A O 1
#

pLDDT: mean 83.39, std 7.63, range [58.44, 93.38]

Radius of gyration: 16.15 Å; Cα contacts (8 Å, |Δi|>4): 69; chains: 1; bounding box: 38×23×44 Å

Solvent-accessible surface area (backbone atoms only — not comparable to full-atom values): 5602 Å² total; per-residue (Å²): 129,64,64,93,56,92,79,50,95,75,66,49,71,56,36,50,51,52,53,50,52,51,52,53,52,55,51,59,58,48,50,58,36,49,54,51,45,73,46,77,79,43,95,88,42,45,68,69,58,31,53,49,23,43,53,47,44,54,50,39,54,51,29,51,52,52,21,56,50,22,54,75,67,73,52,71,25,69,55,35,50,51,52,32,50,52,53,44,49,53,51,51,54,55,53,52,63,72,74,106

Secondary structure (DSSP, 8-state):
---S-TT-SS--HHHHHHHHHHHHHHHHHHHHHHHHHHSPPBTTB-HHHHHHHHHHHHHHHHHHHHHHHHHHTTS-HHHHHHHHHHHHHHHHHHHHHHH-

Nearest PDB structures (foldseek):
  5ek0-assembly1_D  TM=5.927E-01  e=5.718E+00  unclassified
  7w77-assembly1_D  TM=6.156E-01  e=6.812E+00  Homo sapiens
  7xmg-assembly1_A  TM=5.923E-01  e=8.115E+00  Homo sapi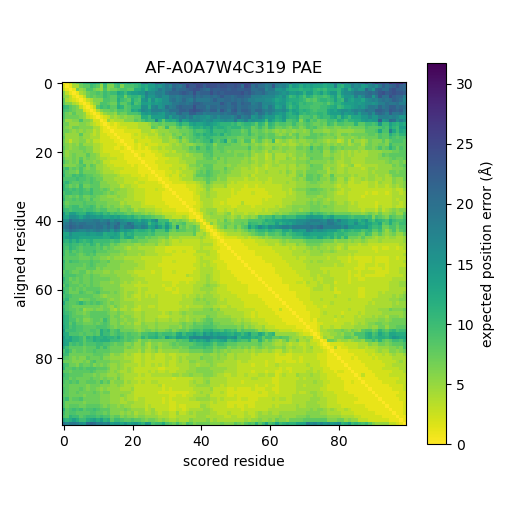ens